Protein AF-A0A7V9SIH6-F1 (afdb_monomer)

Foldseek 3Di:
DDDDDDDDDDPDVLVVLLVQLVVLQVQLVVCVVVVNLQSSVVSLVRSLVSQQVPPCHQPNDPSSVVSNVVSVVVVVVSQVVCVVVVRHSDDDPPDDDPVVVVVVPDDQDFADPVLVVVVVVVLVVDDDPDDDDDDRVVSSVSCCCVPVVVVVVVVVVVVVD

Nearest PDB structures (foldseek):
  2w2u-assembly2_B  TM=6.400E-01  e=1.614E-02  Sulfolobus acidocaldarius
  2w2u-assembly1_A  TM=6.475E-01  e=5.924E-02  Sulfolobus acidocaldarius
  2v6y-assembly1_A  TM=6.632E-01  e=8.317E-02  Saccharolobus solfataricus
  5f0p-assembly1_A  TM=7.103E-01  e=8.934E-01  Homo sapiens

Secondary structure (DSSP, 8-state):
-------PPPP-HHHHHHHHHHHHHHHHHHHHHTT-HHHHHHHHHHHHHHHHSSTT-TTSSHHHHHHHHHHHHHHHHHHHHHHHTT--S-----PPPHHHHHHHH---PPPPHHHHHHHHHHHHHS--SS-----HHHHHHHHHHHTTTHHHHHHHHHHT-

pLDDT: mean 84.78, std 12.06, range [54.0, 98.25]

Structure (mmCIF, N/CA/C/O backbone):
data_AF-A0A7V9SIH6-F1
#
_entry.id   AF-A0A7V9SIH6-F1
#
loop_
_atom_site.group_PDB
_atom_site.id
_atom_site.type_symbol
_atom_site.label_atom_id
_atom_site.label_alt_id
_atom_site.label_comp_id
_atom_site.label_asym_id
_atom_site.label_entity_id
_atom_site.label_seq_id
_atom_site.pdbx_PDB_ins_code
_atom_site.Cartn_x
_atom_site.Cartn_y
_atom_site.Cartn_z
_atom_site.occupancy
_atom_site.B_iso_or_equiv
_atom_site.auth_seq_id
_atom_site.auth_comp_id
_atom_site.auth_asym_id
_atom_site.auth_atom_id
_atom_site.pdbx_PDB_model_num
ATOM 1 N N . MET A 1 1 ? 54.641 -3.095 -41.347 1.00 54.00 1 MET A N 1
ATOM 2 C CA . MET A 1 1 ? 53.241 -2.676 -41.112 1.00 54.00 1 MET A CA 1
ATOM 3 C C . MET A 1 1 ? 52.937 -2.908 -39.642 1.00 54.00 1 MET A C 1
ATOM 5 O O . MET A 1 1 ? 53.293 -3.985 -39.173 1.00 54.00 1 MET A O 1
ATOM 9 N N . PRO A 1 2 ? 52.377 -1.943 -38.894 1.00 54.06 2 PRO A N 1
ATOM 10 C CA . PRO A 1 2 ? 51.922 -2.226 -37.537 1.00 54.06 2 PRO A CA 1
ATOM 11 C C . PRO A 1 2 ? 50.707 -3.176 -37.598 1.00 54.06 2 PRO A C 1
ATOM 13 O O . PRO A 1 2 ? 49.938 -3.100 -38.562 1.00 54.06 2 PRO A O 1
ATOM 16 N N . PRO A 1 3 ? 50.541 -4.095 -36.632 1.00 60.53 3 PRO A N 1
ATOM 17 C CA . PRO A 1 3 ? 49.403 -5.006 -36.606 1.00 60.53 3 PRO A CA 1
ATOM 18 C C . PRO A 1 3 ? 48.107 -4.240 -36.314 1.00 60.53 3 PRO A C 1
ATOM 20 O O . PRO A 1 3 ? 48.049 -3.397 -35.419 1.00 60.53 3 PRO A O 1
ATOM 23 N N . ILE A 1 4 ? 47.064 -4.545 -37.084 1.00 61.38 4 ILE A N 1
ATOM 24 C CA . ILE A 1 4 ? 45.712 -4.022 -36.888 1.00 61.38 4 ILE A CA 1
ATOM 25 C C . ILE A 1 4 ? 45.142 -4.739 -35.661 1.00 61.38 4 ILE A C 1
ATOM 27 O O . ILE A 1 4 ? 44.938 -5.951 -35.695 1.00 61.38 4 ILE A O 1
ATOM 31 N N . GLN A 1 5 ? 44.945 -4.019 -34.558 1.00 57.22 5 GLN A N 1
ATOM 32 C CA . GLN A 1 5 ? 44.285 -4.585 -33.383 1.00 57.22 5 GLN A CA 1
ATOM 33 C C . GLN A 1 5 ? 42.795 -4.788 -33.704 1.00 57.22 5 GLN A C 1
ATOM 35 O O . GLN A 1 5 ? 42.174 -3.865 -34.240 1.00 57.22 5 GLN A O 1
ATOM 40 N N . PRO A 1 6 ? 42.201 -5.959 -33.412 1.00 61.66 6 PRO A N 1
ATOM 41 C CA . PRO A 1 6 ? 40.769 -6.149 -33.576 1.00 61.66 6 PRO A CA 1
ATOM 42 C C . PRO A 1 6 ? 40.037 -5.254 -32.571 1.00 61.66 6 PRO A C 1
ATOM 44 O O . PRO A 1 6 ? 40.192 -5.401 -31.361 1.00 61.66 6 PRO A O 1
ATOM 47 N N . VAL A 1 7 ? 39.253 -4.301 -33.074 1.00 58.28 7 VAL A N 1
ATOM 48 C CA . VAL A 1 7 ? 38.334 -3.514 -32.250 1.00 58.28 7 VAL A CA 1
ATOM 49 C C . VAL A 1 7 ? 37.191 -4.425 -31.807 1.00 58.28 7 VAL A C 1
ATOM 51 O O . VAL A 1 7 ? 36.350 -4.822 -32.610 1.00 58.28 7 VAL A O 1
ATOM 54 N N . THR A 1 8 ? 37.175 -4.810 -30.534 1.00 62.31 8 THR A N 1
ATOM 55 C CA . THR A 1 8 ? 36.024 -5.496 -29.938 1.00 62.31 8 THR A CA 1
ATOM 56 C C . THR A 1 8 ? 34.814 -4.555 -30.019 1.00 62.31 8 THR A C 1
ATOM 58 O O . THR A 1 8 ? 34.925 -3.421 -29.545 1.00 62.31 8 THR A O 1
ATOM 61 N N . PRO A 1 9 ? 33.676 -4.957 -30.617 1.00 63.09 9 PRO A N 1
ATOM 62 C CA . PRO A 1 9 ? 32.489 -4.109 -30.668 1.00 63.09 9 PRO A CA 1
ATOM 63 C C . PRO A 1 9 ? 32.035 -3.750 -29.251 1.00 63.09 9 PRO A C 1
ATOM 65 O O . PRO A 1 9 ? 31.963 -4.622 -28.383 1.00 63.09 9 PRO A O 1
ATOM 68 N N . LEU A 1 10 ? 31.735 -2.471 -29.016 1.00 64.69 10 LEU A N 1
ATOM 69 C CA . LEU A 1 10 ? 31.152 -2.023 -27.753 1.00 64.69 10 LEU A CA 1
ATOM 70 C C . LEU A 1 10 ? 29.805 -2.751 -27.540 1.00 64.69 10 LEU A C 1
ATOM 72 O O . LEU A 1 10 ? 29.044 -2.865 -28.505 1.00 64.69 10 LEU A O 1
ATOM 76 N N . PRO A 1 11 ? 29.492 -3.248 -26.327 1.00 69.88 11 PRO A N 1
ATOM 77 C CA . PRO A 1 11 ? 28.210 -3.894 -26.055 1.00 69.88 11 PRO A CA 1
ATOM 78 C C . PRO A 1 11 ? 27.042 -2.966 -26.399 1.00 69.88 11 PRO A C 1
ATOM 80 O O . PRO A 1 11 ? 27.089 -1.777 -26.087 1.00 69.88 11 PRO A O 1
ATOM 83 N N . ASP A 1 12 ? 25.995 -3.509 -27.023 1.00 84.75 12 ASP A N 1
ATOM 84 C CA . ASP A 1 12 ? 24.801 -2.739 -27.373 1.00 84.75 12 ASP A CA 1
ATOM 85 C C . ASP A 1 12 ? 24.104 -2.236 -26.088 1.00 84.75 12 ASP A C 1
ATOM 87 O O . ASP A 1 12 ? 23.619 -3.056 -25.295 1.00 84.75 12 ASP A O 1
ATOM 91 N N . PRO A 1 13 ? 24.031 -0.910 -25.860 1.00 84.44 13 PRO A N 1
ATOM 92 C CA . PRO A 1 13 ? 23.451 -0.351 -24.642 1.00 84.44 13 PRO A CA 1
ATOM 93 C C . PRO A 1 13 ? 21.966 -0.699 -24.483 1.00 84.44 13 PRO A C 1
ATOM 95 O O . PRO A 1 13 ? 21.493 -0.831 -23.356 1.00 84.44 13 PRO A O 1
ATOM 98 N N . VAL A 1 14 ? 21.234 -0.911 -25.582 1.00 87.38 14 VAL A N 1
ATOM 99 C CA . VAL A 1 14 ? 19.821 -1.319 -25.549 1.00 87.38 14 VAL A CA 1
ATOM 100 C C . VAL A 1 14 ? 19.682 -2.744 -25.020 1.00 87.38 14 VAL A C 1
ATOM 102 O O . VAL A 1 14 ? 18.791 -3.029 -24.223 1.00 87.38 14 VAL A O 1
ATOM 105 N N . VAL A 1 15 ? 20.589 -3.644 -25.409 1.00 89.31 15 VAL A N 1
ATOM 106 C CA . VAL A 1 15 ? 20.587 -5.031 -24.919 1.00 89.31 15 VAL A CA 1
ATOM 107 C C . VAL A 1 15 ? 20.882 -5.072 -23.422 1.00 89.31 15 VAL A C 1
ATOM 109 O O . VAL A 1 15 ? 20.202 -5.788 -22.688 1.00 89.31 15 VAL A O 1
ATOM 112 N N . ALA A 1 16 ? 21.849 -4.276 -22.958 1.00 89.56 16 ALA A N 1
ATOM 113 C CA . ALA A 1 16 ? 22.163 -4.165 -21.535 1.00 89.56 16 ALA A CA 1
ATOM 114 C C . ALA A 1 16 ? 20.976 -3.615 -20.724 1.00 89.56 16 ALA A C 1
ATOM 116 O O . ALA A 1 16 ? 20.665 -4.136 -19.654 1.00 89.56 16 ALA A O 1
ATOM 117 N N . LEU A 1 17 ? 20.275 -2.614 -21.263 1.00 90.44 17 LEU A N 1
ATOM 118 C CA . LEU A 1 17 ? 19.095 -2.021 -20.639 1.00 90.44 17 LEU A CA 1
ATOM 119 C C . LEU A 1 17 ? 17.942 -3.025 -20.503 1.00 90.44 17 LEU A C 1
ATOM 121 O O . LEU A 1 17 ? 17.371 -3.186 -19.425 1.00 90.44 17 LEU A O 1
ATOM 125 N N . ILE A 1 18 ? 17.634 -3.743 -21.588 1.00 92.44 18 ILE A N 1
ATOM 126 C CA . ILE A 1 18 ? 16.604 -4.789 -21.597 1.00 92.44 18 ILE A CA 1
ATOM 127 C C . ILE A 1 18 ? 16.965 -5.900 -20.606 1.00 92.44 18 ILE A C 1
ATOM 129 O O . ILE A 1 18 ? 16.093 -6.387 -19.890 1.00 92.44 18 ILE A O 1
ATOM 133 N N . ALA A 1 19 ? 18.239 -6.293 -20.527 1.00 94.25 19 ALA A N 1
ATOM 134 C CA . ALA A 1 19 ? 18.691 -7.302 -19.574 1.00 94.25 19 ALA A CA 1
ATOM 135 C C . ALA A 1 19 ? 18.516 -6.850 -18.113 1.00 94.25 19 ALA A C 1
ATOM 137 O O . ALA A 1 19 ? 18.047 -7.633 -17.289 1.00 94.25 19 ALA A O 1
ATOM 138 N N . ALA A 1 20 ? 18.836 -5.592 -17.796 1.00 94.38 20 ALA A N 1
ATOM 139 C CA . ALA A 1 20 ? 18.645 -5.036 -16.458 1.00 94.38 20 ALA A CA 1
ATOM 140 C C . ALA A 1 20 ? 17.159 -4.983 -16.062 1.00 94.38 20 ALA A C 1
ATOM 142 O O . ALA A 1 20 ? 16.792 -5.458 -14.989 1.00 94.38 20 ALA A O 1
ATOM 143 N N . SER A 1 21 ? 16.296 -4.498 -16.960 1.00 96.00 21 SER A N 1
ATOM 144 C CA . SER A 1 21 ? 14.841 -4.496 -16.759 1.00 96.00 21 SER A CA 1
ATOM 145 C C . SER A 1 21 ? 14.285 -5.910 -16.541 1.00 96.00 21 SER A C 1
ATOM 147 O O . SER A 1 21 ? 13.526 -6.143 -15.602 1.00 96.00 21 SER A O 1
ATOM 149 N N . ARG A 1 22 ? 14.709 -6.892 -17.354 1.00 97.25 22 ARG A N 1
ATOM 150 C CA . ARG A 1 22 ? 14.295 -8.299 -17.196 1.00 97.25 22 ARG A CA 1
ATOM 151 C C . ARG A 1 22 ? 14.681 -8.875 -15.845 1.00 97.25 22 ARG A C 1
ATOM 153 O O . ARG A 1 22 ? 13.870 -9.570 -15.249 1.00 97.25 22 ARG A O 1
ATOM 160 N N . LYS A 1 23 ? 15.885 -8.570 -15.364 1.00 98.12 23 LYS A N 1
ATOM 161 C CA . LYS A 1 23 ? 16.354 -9.049 -14.065 1.00 98.12 23 LYS A CA 1
ATOM 162 C C . LYS A 1 23 ? 15.446 -8.570 -12.929 1.00 98.12 23 LYS A C 1
ATOM 164 O O . LYS A 1 23 ? 15.006 -9.390 -12.135 1.00 98.12 23 LYS A O 1
ATOM 169 N N . HIS A 1 24 ? 15.129 -7.275 -12.889 1.00 98.25 24 HIS A N 1
ATOM 170 C CA . HIS A 1 24 ? 14.201 -6.726 -11.895 1.00 98.25 24 HIS A CA 1
ATOM 171 C C . HIS A 1 24 ? 12.821 -7.378 -11.988 1.00 98.25 24 HIS A C 1
ATOM 173 O O . HIS A 1 24 ? 12.251 -7.793 -10.987 1.00 98.25 24 HIS A O 1
ATOM 179 N N . PHE A 1 25 ? 12.318 -7.580 -13.204 1.00 98.12 25 PHE A N 1
ATOM 180 C CA . PHE A 1 25 ? 11.041 -8.252 -13.392 1.00 98.12 25 PHE A CA 1
ATOM 181 C C . PHE A 1 25 ? 11.056 -9.716 -12.896 1.00 98.12 25 PHE A C 1
ATOM 183 O O . PHE A 1 25 ? 10.116 -10.154 -12.237 1.00 98.12 25 PHE A O 1
ATOM 190 N N . GLU A 1 26 ? 12.119 -10.478 -13.168 1.00 98.12 26 GLU A N 1
ATOM 191 C CA . GLU A 1 26 ? 12.291 -11.853 -12.667 1.00 98.12 26 GLU A CA 1
ATOM 192 C C . GLU A 1 26 ? 12.419 -11.906 -11.136 1.00 98.12 26 GLU A C 1
ATOM 194 O O . GLU A 1 26 ? 11.899 -12.824 -10.495 1.00 98.12 26 GLU A O 1
ATOM 199 N N . ASP A 1 27 ? 13.088 -10.915 -10.544 1.00 98.12 27 ASP A N 1
ATOM 200 C CA . ASP A 1 27 ? 13.173 -10.756 -9.096 1.00 98.12 27 ASP A CA 1
ATOM 201 C C . ASP A 1 27 ? 11.780 -10.465 -8.504 1.00 98.12 27 ASP A C 1
ATOM 203 O O . ASP A 1 27 ? 11.386 -11.128 -7.543 1.00 98.12 27 ASP A O 1
ATOM 207 N N . GLY A 1 28 ? 10.983 -9.600 -9.139 1.00 96.06 28 GLY A N 1
ATOM 208 C CA . GLY A 1 28 ? 9.587 -9.348 -8.772 1.00 96.06 28 GLY A CA 1
ATOM 209 C C . GLY A 1 28 ? 8.697 -10.592 -8.874 1.00 96.06 28 GLY A C 1
ATOM 210 O O . GLY A 1 28 ? 7.956 -10.898 -7.942 1.00 96.06 28 GLY A O 1
ATOM 211 N N . GLU A 1 29 ? 8.829 -11.393 -9.940 1.00 96.31 29 GLU A N 1
ATOM 212 C CA . GLU A 1 29 ? 8.115 -12.675 -10.063 1.00 96.31 29 GLU A CA 1
ATOM 213 C C . GLU A 1 29 ? 8.497 -13.664 -8.952 1.00 96.31 29 GLU A C 1
ATOM 215 O O . GLU A 1 29 ? 7.668 -14.475 -8.530 1.00 96.31 29 GLU A O 1
ATOM 220 N N . ARG A 1 30 ? 9.748 -13.634 -8.479 1.00 97.31 30 ARG A N 1
ATOM 221 C CA . ARG A 1 30 ? 10.200 -14.476 -7.366 1.00 97.31 30 ARG A CA 1
ATOM 222 C C . ARG A 1 30 ? 9.598 -14.020 -6.040 1.00 97.31 30 ARG A C 1
ATOM 224 O O . ARG A 1 30 ? 9.119 -14.871 -5.297 1.00 97.31 30 ARG A O 1
ATOM 231 N N . GLU A 1 31 ? 9.599 -12.719 -5.761 1.00 94.31 31 GLU A N 1
ATOM 232 C CA . GLU A 1 31 ? 8.970 -12.157 -4.558 1.00 94.31 31 GLU A CA 1
ATOM 233 C C . GLU A 1 31 ? 7.458 -12.420 -4.541 1.00 94.31 31 GLU A C 1
ATOM 235 O O . GLU A 1 31 ? 6.920 -12.853 -3.522 1.00 94.31 31 GLU A O 1
ATOM 240 N N . LEU A 1 32 ? 6.789 -12.277 -5.690 1.00 90.62 32 LEU A N 1
ATOM 241 C CA . LEU A 1 32 ? 5.361 -12.561 -5.838 1.00 90.62 32 LEU A CA 1
ATOM 242 C C . LEU A 1 32 ? 5.039 -14.029 -5.534 1.00 90.62 32 LEU A C 1
ATOM 244 O O . LEU A 1 32 ? 4.112 -14.319 -4.785 1.00 90.62 32 LEU A O 1
ATOM 248 N N . LYS A 1 33 ? 5.841 -14.971 -6.046 1.00 90.38 33 LYS A N 1
ATOM 249 C CA . LYS A 1 33 ? 5.686 -16.410 -5.751 1.00 90.38 33 LYS A CA 1
ATOM 250 C C . LYS A 1 33 ? 5.881 -16.750 -4.272 1.00 90.38 33 LYS A C 1
ATOM 252 O O . LYS A 1 33 ? 5.392 -17.783 -3.827 1.00 90.38 33 LYS A O 1
ATOM 257 N N . MET A 1 34 ? 6.613 -15.918 -3.532 1.00 90.50 34 MET A N 1
ATOM 258 C CA . MET A 1 34 ? 6.795 -16.047 -2.083 1.00 90.50 34 MET A CA 1
ATOM 259 C C . MET A 1 34 ? 5.696 -15.331 -1.280 1.00 90.50 34 MET A C 1
ATOM 261 O O . MET A 1 34 ? 5.706 -15.415 -0.056 1.00 90.50 34 MET A O 1
ATOM 265 N N . GLY A 1 35 ? 4.760 -14.638 -1.940 1.00 87.19 35 GLY A N 1
ATOM 266 C CA . GLY A 1 35 ? 3.712 -13.839 -1.298 1.00 87.19 35 GLY A CA 1
ATOM 267 C C . GLY A 1 35 ? 4.187 -12.471 -0.799 1.00 87.19 35 GLY A C 1
ATOM 268 O O . GLY A 1 35 ? 3.460 -11.785 -0.089 1.00 87.19 35 GLY A O 1
ATOM 269 N N . HIS A 1 36 ? 5.403 -12.038 -1.144 1.00 88.56 36 HIS A N 1
ATOM 270 C CA . HIS A 1 36 ? 5.931 -10.742 -0.723 1.00 88.56 36 HIS A CA 1
ATOM 271 C C . HIS A 1 36 ? 5.469 -9.622 -1.672 1.00 88.56 36 HIS A C 1
ATOM 273 O O . HIS A 1 36 ? 6.264 -9.092 -2.450 1.00 88.56 36 HIS A O 1
ATOM 279 N N . LEU A 1 37 ? 4.187 -9.258 -1.614 1.00 86.50 37 LEU A N 1
ATOM 280 C CA . LEU A 1 37 ? 3.541 -8.343 -2.569 1.00 86.50 37 LEU A CA 1
ATOM 281 C C . LEU A 1 37 ? 4.237 -6.981 -2.679 1.00 86.50 37 LEU A C 1
ATOM 283 O O . LEU A 1 37 ? 4.542 -6.540 -3.783 1.00 86.50 37 LEU A O 1
ATOM 287 N N . GLU A 1 38 ? 4.574 -6.357 -1.549 1.00 86.44 38 GLU A N 1
ATOM 288 C CA . GLU A 1 38 ? 5.267 -5.061 -1.539 1.00 86.44 38 GLU A CA 1
ATOM 289 C C . GLU A 1 38 ? 6.661 -5.152 -2.182 1.00 86.44 38 GLU A C 1
ATOM 291 O O . GLU A 1 38 ? 7.062 -4.298 -2.968 1.00 86.44 38 GLU A O 1
ATOM 296 N N . ARG A 1 39 ? 7.406 -6.232 -1.909 1.00 90.75 39 ARG A N 1
ATOM 297 C CA . ARG A 1 39 ? 8.732 -6.445 -2.514 1.00 90.75 39 ARG A CA 1
ATOM 298 C C . ARG A 1 39 ? 8.624 -6.727 -4.010 1.00 90.75 39 ARG A C 1
ATOM 300 O O . ARG A 1 39 ? 9.456 -6.245 -4.773 1.00 90.75 39 ARG A O 1
ATOM 307 N N . ALA A 1 40 ? 7.601 -7.475 -4.422 1.00 92.81 40 ALA A N 1
ATOM 308 C CA . ALA A 1 40 ? 7.310 -7.723 -5.827 1.00 92.81 40 ALA A CA 1
ATOM 309 C C . ALA A 1 40 ? 6.992 -6.418 -6.565 1.00 92.81 40 ALA A C 1
ATOM 311 O O . ALA A 1 40 ? 7.574 -6.166 -7.618 1.00 92.81 40 ALA A O 1
ATOM 312 N N . ARG A 1 41 ? 6.147 -5.563 -5.973 1.00 91.94 41 ARG A N 1
ATOM 313 C CA . ARG A 1 41 ? 5.813 -4.235 -6.499 1.00 91.94 41 ARG A CA 1
ATOM 314 C C . ARG A 1 41 ? 7.060 -3.379 -6.704 1.00 91.94 41 ARG A C 1
ATOM 316 O O . ARG A 1 41 ? 7.277 -2.895 -7.808 1.00 91.94 41 ARG A O 1
ATOM 323 N N . VAL A 1 42 ? 7.917 -3.268 -5.688 1.00 95.31 42 VAL A N 1
ATOM 324 C CA . VAL A 1 42 ? 9.168 -2.493 -5.777 1.00 95.31 42 VAL A CA 1
ATOM 325 C C . VAL A 1 42 ? 10.069 -2.980 -6.917 1.00 95.31 42 VAL A C 1
ATOM 327 O O . VAL A 1 42 ? 10.675 -2.169 -7.617 1.00 95.31 42 VAL A O 1
ATOM 330 N N . GLU A 1 43 ? 10.186 -4.292 -7.124 1.00 97.56 43 GLU A N 1
ATOM 331 C CA . GLU A 1 43 ? 10.998 -4.833 -8.219 1.00 97.56 43 GLU A CA 1
ATOM 332 C C . GLU A 1 43 ? 10.330 -4.662 -9.596 1.00 97.56 43 GLU A C 1
ATOM 334 O O . GLU A 1 43 ? 11.021 -4.397 -10.581 1.00 97.56 43 GLU A O 1
ATOM 339 N N . PHE A 1 44 ? 8.998 -4.725 -9.689 1.00 96.50 44 PHE A N 1
ATOM 340 C CA . PHE A 1 44 ? 8.278 -4.389 -10.921 1.00 96.50 44 PHE A CA 1
ATOM 341 C C . PHE A 1 44 ? 8.417 -2.909 -11.294 1.00 96.50 44 PHE A C 1
ATOM 343 O O . PHE A 1 44 ? 8.706 -2.620 -12.456 1.00 96.50 44 PHE A O 1
ATOM 350 N N . ASP A 1 45 ? 8.315 -1.996 -10.326 1.00 95.56 45 ASP A N 1
ATOM 351 C CA . ASP A 1 45 ? 8.543 -0.562 -10.535 1.00 95.56 45 ASP A CA 1
ATOM 352 C C . ASP A 1 45 ? 9.965 -0.325 -11.073 1.00 95.56 45 ASP A C 1
ATOM 354 O O . ASP A 1 45 ? 10.143 0.258 -12.143 1.00 95.56 45 ASP A O 1
ATOM 358 N N . ARG A 1 46 ? 10.985 -0.930 -10.446 1.00 96.62 46 ARG A N 1
ATOM 359 C CA . ARG A 1 46 ? 12.380 -0.866 -10.926 1.00 96.62 46 ARG A CA 1
ATOM 360 C C . ARG A 1 46 ? 12.564 -1.407 -12.341 1.00 96.62 46 ARG A C 1
ATOM 362 O O . ARG A 1 46 ? 13.360 -0.864 -13.111 1.00 96.62 46 ARG A O 1
ATOM 369 N N . ALA A 1 47 ? 11.858 -2.479 -12.701 1.00 96.69 47 ALA A N 1
ATOM 370 C CA . ALA A 1 47 ? 11.928 -3.048 -14.044 1.00 96.69 47 ALA A CA 1
ATOM 371 C C . ALA A 1 47 ? 11.457 -2.053 -15.115 1.00 96.69 47 ALA A C 1
ATOM 373 O O . ALA A 1 47 ? 11.991 -2.061 -16.231 1.00 96.69 47 ALA A O 1
ATOM 374 N N . VAL A 1 48 ? 10.476 -1.214 -14.776 1.00 95.06 48 VAL A N 1
ATOM 375 C CA . VAL A 1 48 ? 9.927 -0.156 -15.629 1.00 95.06 48 VAL A CA 1
ATOM 376 C C . VAL A 1 48 ? 10.833 1.078 -15.604 1.00 95.06 48 VAL A C 1
ATOM 378 O O . VAL A 1 48 ? 11.213 1.572 -16.669 1.00 95.06 48 VAL A O 1
ATOM 381 N N . ASP A 1 49 ? 11.245 1.526 -14.418 1.00 93.88 49 ASP A N 1
ATOM 382 C CA . ASP A 1 49 ? 12.053 2.733 -14.212 1.00 93.88 49 ASP A CA 1
ATOM 383 C C . ASP A 1 49 ? 13.377 2.674 -14.967 1.00 93.88 49 ASP A C 1
ATOM 385 O O . ASP A 1 49 ? 13.722 3.616 -15.677 1.00 93.88 49 ASP A O 1
ATOM 389 N N . VAL A 1 50 ? 14.070 1.530 -14.946 1.00 92.56 50 VAL A N 1
ATOM 390 C CA . VAL A 1 50 ? 15.322 1.347 -15.699 1.00 92.56 50 VAL A CA 1
ATOM 391 C C . VAL A 1 50 ? 15.138 1.648 -17.192 1.00 92.56 50 VAL A C 1
ATOM 393 O O . VAL A 1 50 ? 16.032 2.209 -17.823 1.00 92.56 50 VAL A O 1
ATOM 396 N N . LEU A 1 51 ? 13.984 1.316 -17.781 1.00 90.44 51 LEU A N 1
ATOM 397 C CA . LEU A 1 51 ? 13.696 1.629 -19.185 1.00 90.44 51 LEU A CA 1
ATOM 398 C C . LEU A 1 51 ? 13.374 3.116 -19.385 1.00 90.44 51 LEU A C 1
ATOM 400 O O . LEU A 1 51 ? 13.750 3.688 -20.411 1.00 90.44 51 LEU A O 1
ATOM 404 N N . LEU A 1 52 ? 12.666 3.734 -18.436 1.00 89.25 52 LEU A N 1
ATOM 405 C CA . LEU A 1 52 ? 12.228 5.130 -18.498 1.00 89.25 52 LEU A CA 1
ATOM 406 C C . LEU A 1 52 ? 13.372 6.123 -18.263 1.00 89.25 52 LEU A C 1
ATOM 408 O O . LEU A 1 52 ? 13.460 7.116 -18.982 1.00 89.25 52 LEU A O 1
ATOM 412 N N . GLU A 1 53 ? 14.254 5.834 -17.310 1.00 85.75 53 GLU A N 1
ATOM 413 C CA . GLU A 1 53 ? 15.381 6.680 -16.896 1.00 85.75 53 GLU A CA 1
ATOM 414 C C . GLU A 1 53 ? 16.588 6.598 -17.840 1.00 85.75 53 GLU A C 1
ATOM 416 O O . GLU A 1 53 ? 17.538 7.376 -17.726 1.00 85.75 53 GLU A O 1
ATOM 421 N N . SER A 1 54 ? 16.570 5.664 -18.795 1.00 81.38 54 SER A N 1
ATOM 422 C CA . SER A 1 54 ? 17.612 5.564 -19.813 1.00 81.38 54 SER A CA 1
ATOM 423 C C . SER A 1 54 ? 17.781 6.899 -20.560 1.00 81.38 54 SER A C 1
ATOM 425 O O . SER A 1 54 ? 16.777 7.531 -20.884 1.00 81.38 54 SER A O 1
ATOM 427 N N . PRO A 1 55 ? 19.005 7.314 -20.948 1.00 73.06 55 PRO A N 1
ATOM 428 C CA . PRO A 1 55 ? 19.243 8.566 -21.684 1.00 73.06 55 PRO A CA 1
ATOM 429 C C . PRO A 1 55 ? 18.453 8.701 -22.993 1.00 73.06 55 PRO A C 1
ATOM 431 O O . PRO A 1 55 ? 18.260 9.802 -23.501 1.00 73.06 55 PRO A O 1
ATOM 434 N N . TYR A 1 56 ? 18.012 7.573 -23.547 1.00 64.44 56 TYR A N 1
ATOM 435 C CA . TYR A 1 56 ? 17.194 7.505 -24.752 1.00 64.44 56 TYR A CA 1
ATOM 436 C C . TYR A 1 56 ? 15.691 7.345 -24.419 1.00 64.44 56 TYR A C 1
ATOM 438 O O . TYR A 1 56 ? 14.833 7.587 -25.262 1.00 64.44 56 TYR A O 1
ATOM 446 N N . GLY A 1 57 ? 15.343 7.002 -23.177 1.00 63.44 57 GLY A N 1
ATOM 447 C CA . GLY A 1 57 ? 13.990 6.709 -22.709 1.00 63.44 57 GLY A CA 1
ATOM 448 C C . GLY A 1 57 ? 13.400 5.432 -23.320 1.00 63.44 57 GLY A C 1
ATOM 449 O O . GLY A 1 57 ? 13.848 4.936 -24.358 1.00 63.44 57 GLY A O 1
ATOM 450 N N . ALA A 1 58 ? 12.326 4.912 -22.718 1.00 65.31 58 ALA A N 1
ATOM 451 C CA . ALA A 1 58 ? 11.723 3.637 -23.128 1.00 65.31 58 ALA A CA 1
ATOM 452 C C . ALA A 1 58 ? 11.216 3.612 -24.588 1.00 65.31 58 ALA A C 1
ATOM 454 O O . ALA A 1 58 ? 10.989 2.545 -25.156 1.00 65.31 58 ALA A O 1
ATOM 455 N N . ARG A 1 59 ? 11.033 4.783 -25.219 1.00 70.50 59 ARG A N 1
ATOM 456 C CA . ARG A 1 59 ? 10.445 4.922 -26.562 1.00 70.50 59 ARG A CA 1
ATOM 457 C C . ARG A 1 59 ? 11.445 5.172 -27.692 1.00 70.50 59 ARG A C 1
ATOM 459 O O . ARG A 1 59 ? 10.997 5.197 -28.841 1.00 70.50 59 ARG A O 1
ATOM 466 N N . ALA A 1 60 ? 12.736 5.353 -27.417 1.00 75.19 60 ALA A N 1
ATOM 467 C CA . ALA A 1 60 ? 13.700 5.714 -28.462 1.00 75.19 60 ALA A CA 1
ATOM 468 C C . ALA A 1 60 ? 14.077 4.580 -29.418 1.00 75.19 60 ALA A C 1
ATOM 470 O O . ALA A 1 60 ? 14.335 4.850 -30.587 1.00 75.19 60 ALA A O 1
ATOM 471 N N . ASP A 1 61 ? 14.099 3.331 -28.952 1.00 85.31 61 ASP A N 1
ATOM 472 C CA . ASP A 1 61 ? 14.431 2.158 -29.768 1.00 85.31 61 ASP A CA 1
ATOM 473 C C . ASP A 1 61 ? 13.211 1.231 -29.857 1.00 85.31 61 ASP A C 1
ATOM 475 O O . ASP A 1 61 ? 12.472 1.055 -28.883 1.00 85.31 61 ASP A O 1
ATOM 479 N N . ALA A 1 62 ? 12.980 0.644 -31.035 1.00 89.00 62 ALA A N 1
ATOM 480 C CA . ALA A 1 62 ? 11.850 -0.254 -31.270 1.00 89.00 62 ALA A CA 1
ATOM 481 C C . ALA A 1 62 ? 11.875 -1.474 -30.334 1.00 89.00 62 ALA A C 1
ATOM 483 O O . ALA A 1 62 ? 10.826 -1.888 -29.850 1.00 89.00 62 ALA A O 1
ATOM 484 N N . ARG A 1 63 ? 13.065 -2.001 -30.022 1.00 90.19 63 ARG A N 1
ATOM 485 C CA . ARG A 1 63 ? 13.254 -3.149 -29.125 1.00 90.19 63 ARG A CA 1
ATOM 486 C C . ARG A 1 63 ? 12.937 -2.783 -27.682 1.00 90.19 63 ARG A C 1
ATOM 488 O O . ARG A 1 63 ? 12.316 -3.573 -26.977 1.00 90.19 63 ARG A O 1
ATOM 495 N N . THR A 1 64 ? 13.338 -1.587 -27.246 1.00 89.56 64 TH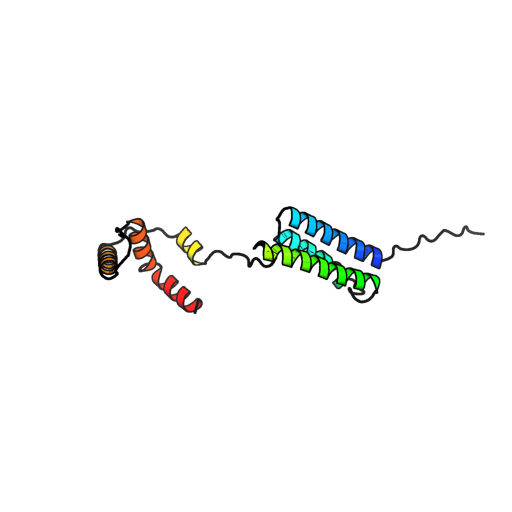R A N 1
ATOM 496 C CA . THR A 1 64 ? 13.014 -1.083 -25.904 1.00 89.56 64 THR A CA 1
ATOM 497 C C . THR A 1 64 ? 11.514 -0.878 -25.756 1.00 89.56 64 THR A C 1
ATOM 499 O O . THR A 1 64 ? 10.951 -1.294 -24.750 1.00 89.56 64 THR A 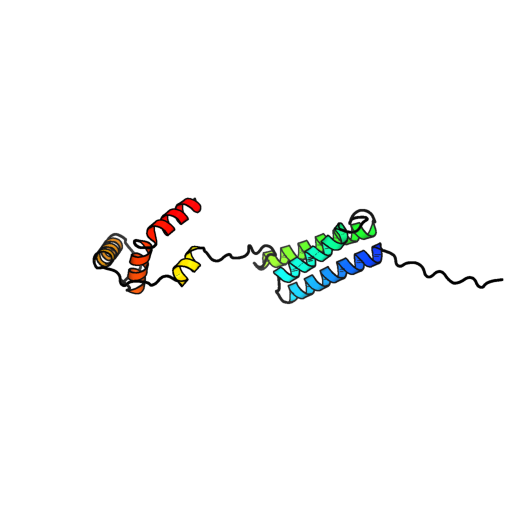O 1
ATOM 502 N N . ARG A 1 65 ? 10.855 -0.321 -26.780 1.00 90.31 65 ARG A N 1
ATOM 503 C CA . ARG A 1 65 ? 9.401 -0.120 -26.786 1.00 90.31 65 ARG A CA 1
ATOM 504 C C . ARG A 1 65 ? 8.646 -1.446 -26.724 1.00 90.31 65 ARG A C 1
ATOM 506 O O . ARG A 1 65 ? 7.803 -1.627 -25.861 1.00 90.31 65 ARG A O 1
ATOM 513 N N . GLU A 1 66 ? 9.015 -2.396 -27.577 1.00 93.25 66 GLU A N 1
ATOM 514 C CA . GLU A 1 66 ? 8.417 -3.734 -27.598 1.00 93.25 66 GLU A CA 1
ATOM 515 C C . GLU A 1 66 ? 8.634 -4.486 -26.272 1.00 93.25 66 GLU A C 1
ATOM 517 O O . GLU A 1 66 ? 7.777 -5.241 -25.815 1.00 93.25 66 GLU A O 1
ATOM 522 N N . HIS A 1 67 ? 9.798 -4.311 -25.638 1.00 93.94 67 HIS A N 1
ATOM 523 C CA . HIS A 1 67 ? 10.065 -4.862 -24.309 1.00 93.94 67 HIS A CA 1
ATOM 524 C C . HIS A 1 67 ? 9.233 -4.174 -23.222 1.00 93.94 67 HIS A C 1
ATOM 526 O O . HIS A 1 67 ? 8.655 -4.875 -22.399 1.00 93.94 67 HIS A O 1
ATOM 532 N N . PHE A 1 68 ? 9.126 -2.845 -23.250 1.00 93.62 68 PHE A N 1
ATOM 533 C CA . PHE A 1 68 ? 8.305 -2.065 -22.325 1.00 93.62 68 PHE A CA 1
ATOM 534 C C . PHE A 1 68 ? 6.829 -2.468 -22.402 1.00 93.62 68 PHE A C 1
ATOM 536 O O . PHE A 1 68 ? 6.243 -2.792 -21.376 1.00 93.62 68 PHE A O 1
ATOM 543 N N . ASP A 1 69 ? 6.247 -2.529 -23.602 1.00 94.12 69 ASP A N 1
ATOM 544 C CA . ASP A 1 69 ? 4.831 -2.875 -23.778 1.00 94.12 69 ASP A CA 1
ATOM 545 C C . ASP A 1 69 ? 4.535 -4.272 -23.200 1.00 94.12 69 ASP A C 1
ATOM 547 O O . ASP A 1 69 ? 3.647 -4.437 -22.365 1.00 94.12 69 ASP A O 1
ATOM 551 N N . ARG A 1 70 ? 5.378 -5.267 -23.520 1.00 95.81 70 ARG A N 1
ATOM 552 C CA . ARG A 1 70 ? 5.269 -6.616 -22.935 1.00 95.81 70 ARG A CA 1
ATOM 553 C C . ARG A 1 70 ? 5.453 -6.646 -21.423 1.00 95.81 70 ARG A C 1
ATOM 555 O O . ARG A 1 70 ? 4.872 -7.502 -20.760 1.00 95.81 70 ARG A O 1
ATOM 562 N N . LEU A 1 71 ? 6.330 -5.802 -20.889 1.00 96.12 71 LEU A N 1
ATOM 563 C CA . LEU A 1 71 ? 6.589 -5.730 -19.457 1.00 96.12 71 LEU A CA 1
ATOM 564 C C . LEU A 1 71 ? 5.332 -5.258 -18.722 1.00 96.12 71 LEU A C 1
ATOM 566 O O . LEU A 1 71 ? 4.900 -5.924 -17.784 1.00 96.12 71 LEU A O 1
ATOM 570 N N . ILE A 1 72 ? 4.719 -4.173 -19.198 1.00 95.56 72 ILE A N 1
ATOM 571 C CA . ILE A 1 72 ? 3.483 -3.623 -18.633 1.00 95.56 72 ILE A CA 1
ATOM 572 C C . ILE A 1 72 ? 2.343 -4.641 -18.718 1.00 95.56 72 ILE A C 1
ATOM 574 O O . ILE A 1 72 ? 1.677 -4.888 -17.715 1.00 95.56 72 ILE A O 1
ATOM 578 N N . ASP A 1 73 ? 2.166 -5.304 -19.864 1.00 96.56 73 ASP A N 1
ATOM 579 C CA . ASP A 1 73 ? 1.132 -6.334 -20.026 1.00 96.56 73 ASP A CA 1
ATOM 580 C C . ASP A 1 73 ? 1.283 -7.476 -19.007 1.00 96.56 73 ASP A C 1
ATOM 582 O O . ASP A 1 73 ? 0.299 -7.950 -18.434 1.00 96.56 73 ASP A O 1
ATOM 586 N N . ARG A 1 74 ? 2.520 -7.913 -18.741 1.00 96.56 74 ARG A N 1
ATOM 587 C CA . ARG A 1 74 ? 2.800 -8.983 -17.771 1.00 96.56 74 ARG A CA 1
ATOM 588 C C . ARG A 1 74 ? 2.587 -8.542 -16.327 1.00 96.56 74 ARG A C 1
ATOM 590 O O . ARG A 1 74 ? 2.045 -9.324 -15.551 1.00 96.56 74 ARG A O 1
ATOM 597 N N . ILE A 1 75 ? 3.000 -7.326 -15.967 1.00 94.44 75 ILE A N 1
ATOM 598 C CA . ILE A 1 75 ? 2.768 -6.774 -14.623 1.00 94.44 75 ILE A CA 1
ATOM 599 C C . ILE A 1 75 ? 1.259 -6.660 -14.369 1.00 94.44 75 ILE A C 1
ATOM 601 O O . ILE A 1 75 ? 0.776 -7.157 -13.354 1.00 94.44 75 ILE A O 1
ATOM 605 N N . ASN A 1 76 ? 0.500 -6.133 -15.336 1.00 92.12 76 ASN A N 1
ATOM 606 C CA . ASN A 1 76 ? -0.960 -6.040 -15.249 1.00 92.12 76 ASN A CA 1
ATOM 607 C C . ASN A 1 76 ? -1.622 -7.416 -15.074 1.00 92.12 76 ASN A C 1
ATOM 609 O O . ASN A 1 76 ? -2.548 -7.565 -14.280 1.00 92.12 76 ASN A O 1
ATOM 613 N N . ALA A 1 77 ? -1.152 -8.446 -15.786 1.00 92.88 77 ALA A N 1
ATOM 614 C CA . ALA A 1 77 ? -1.682 -9.802 -15.634 1.00 92.88 77 ALA A CA 1
ATOM 615 C C . ALA A 1 77 ? -1.460 -10.369 -14.218 1.00 92.88 77 ALA A C 1
ATOM 617 O O . ALA A 1 77 ? -2.344 -11.036 -13.667 1.00 92.88 77 ALA A O 1
ATOM 618 N N . HIS A 1 78 ? -0.301 -10.083 -13.614 1.00 90.62 78 HIS A N 1
ATOM 619 C CA . HIS A 1 78 ? -0.015 -10.449 -12.226 1.00 90.62 78 HIS A CA 1
ATOM 620 C C . HIS A 1 78 ? -0.911 -9.685 -11.247 1.00 90.62 78 HIS A C 1
ATOM 622 O O . HIS A 1 78 ? -1.473 -10.302 -10.346 1.00 90.62 78 HIS A O 1
ATOM 628 N N . GLU A 1 79 ? -1.122 -8.385 -11.456 1.00 84.56 79 GLU A N 1
ATOM 629 C CA . GLU A 1 79 ? -1.978 -7.558 -10.597 1.00 84.56 79 GLU A CA 1
ATOM 630 C C . GLU A 1 79 ? -3.440 -8.003 -10.628 1.00 84.56 79 GLU A C 1
ATOM 632 O O . GLU A 1 79 ? -4.059 -8.164 -9.579 1.00 84.56 79 GLU A O 1
ATOM 637 N N . VAL A 1 80 ? -3.986 -8.281 -11.815 1.00 86.69 80 VAL A N 1
ATOM 638 C CA . VAL A 1 80 ? -5.354 -8.803 -11.961 1.00 86.69 80 VAL A CA 1
ATOM 639 C C . VAL A 1 80 ? -5.516 -10.136 -11.227 1.00 86.69 80 VAL A C 1
ATOM 641 O O . VAL A 1 80 ? -6.538 -10.369 -10.581 1.00 86.69 80 VAL A O 1
ATOM 644 N N . THR A 1 81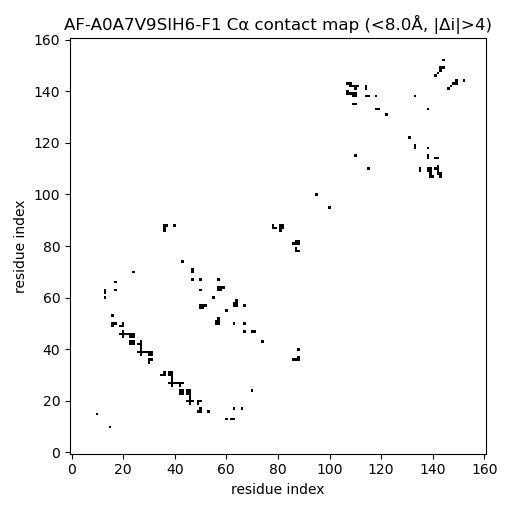 ? -4.506 -11.006 -11.297 1.00 83.44 81 THR A N 1
ATOM 645 C CA . THR A 1 81 ? -4.520 -12.295 -10.592 1.00 83.44 81 THR A CA 1
ATOM 646 C C . THR A 1 81 ? -4.472 -12.101 -9.076 1.00 83.44 81 THR A C 1
ATOM 648 O O . THR A 1 81 ? -5.234 -12.745 -8.359 1.00 83.44 81 THR A O 1
ATOM 651 N N . ALA A 1 82 ? -3.618 -11.196 -8.595 1.00 79.31 82 ALA A N 1
ATOM 652 C CA . ALA A 1 82 ? -3.464 -10.890 -7.177 1.00 79.31 82 ALA A CA 1
ATOM 653 C C . ALA A 1 82 ? -4.732 -10.231 -6.594 1.00 79.31 82 ALA A C 1
ATOM 655 O O . ALA A 1 82 ? -5.232 -10.645 -5.549 1.00 79.31 82 ALA A O 1
ATOM 656 N N . LEU A 1 83 ? -5.353 -9.303 -7.333 1.00 78.25 83 LEU A N 1
ATOM 657 C CA . LEU A 1 83 ? -6.643 -8.696 -6.985 1.00 78.25 83 LEU A CA 1
ATOM 658 C C . LEU A 1 83 ? -7.770 -9.730 -6.881 1.00 78.25 83 LEU A C 1
ATOM 660 O O . LEU A 1 83 ? -8.570 -9.674 -5.949 1.00 78.25 83 LEU A O 1
ATOM 664 N N . ALA A 1 84 ? -7.830 -10.697 -7.801 1.00 74.69 84 ALA A N 1
ATOM 665 C CA . ALA A 1 84 ? -8.819 -11.775 -7.748 1.00 74.69 84 ALA A CA 1
ATOM 666 C C . ALA A 1 84 ? -8.660 -12.677 -6.507 1.00 74.69 84 ALA A C 1
ATOM 668 O O . ALA A 1 84 ? -9.611 -13.353 -6.118 1.00 74.69 84 ALA A O 1
ATOM 669 N N . GLN A 1 85 ? -7.476 -12.683 -5.891 1.00 76.12 85 GLN A N 1
ATOM 670 C CA . GLN A 1 85 ? -7.169 -13.426 -4.668 1.00 76.12 85 GLN A CA 1
ATOM 671 C C . GLN A 1 85 ? -7.358 -12.588 -3.390 1.00 76.12 85 GLN A C 1
ATOM 673 O O . GLN A 1 85 ? -7.233 -13.135 -2.300 1.00 76.12 85 GLN A O 1
ATOM 678 N N . GLY A 1 86 ? -7.723 -11.303 -3.511 1.00 71.38 86 GLY A N 1
ATOM 679 C CA . GLY A 1 86 ? -7.880 -10.370 -2.385 1.00 71.38 86 GLY A CA 1
ATOM 680 C C . GLY A 1 86 ? -6.598 -9.626 -1.996 1.00 71.38 86 GLY A C 1
ATOM 681 O O . GLY A 1 86 ? -6.643 -8.754 -1.137 1.00 71.38 86 GLY A O 1
ATOM 682 N N . ASP A 1 87 ? -5.500 -9.911 -2.692 1.00 65.94 87 ASP A N 1
ATOM 683 C CA . ASP A 1 87 ? -4.126 -9.537 -2.357 1.00 65.94 87 ASP A CA 1
ATOM 684 C C . ASP A 1 87 ? -3.548 -8.589 -3.432 1.00 65.94 87 ASP A C 1
ATOM 686 O O . ASP A 1 87 ? -2.484 -8.820 -4.004 1.00 65.94 87 ASP A O 1
ATOM 690 N N . GLY A 1 88 ? -4.283 -7.537 -3.808 1.00 67.75 88 GLY A N 1
ATOM 691 C CA . GLY A 1 88 ? -3.826 -6.580 -4.828 1.00 67.75 88 GLY A CA 1
ATOM 692 C C . GLY A 1 88 ? -2.528 -5.847 -4.447 1.00 67.75 88 GLY A C 1
ATOM 693 O O . GLY A 1 88 ? -2.225 -5.678 -3.272 1.00 67.75 88 GLY A O 1
ATOM 694 N N . PHE A 1 89 ? -1.794 -5.297 -5.426 1.00 67.69 89 PHE A N 1
ATOM 695 C CA . PHE A 1 89 ? -0.570 -4.505 -5.165 1.00 67.69 89 PHE A CA 1
ATOM 696 C C . PHE A 1 89 ? -0.824 -3.126 -4.529 1.00 67.69 89 PHE A C 1
ATOM 698 O O . PHE A 1 89 ? 0.107 -2.347 -4.322 1.00 67.69 89 PHE A O 1
ATOM 705 N N . SER A 1 90 ? -2.080 -2.814 -4.216 1.00 61.31 90 SER A N 1
ATOM 706 C CA . SER A 1 90 ? -2.508 -1.574 -3.577 1.00 61.31 90 SER A CA 1
ATOM 707 C C . SER A 1 90 ? -2.994 -1.856 -2.159 1.00 61.31 90 SER A C 1
ATOM 709 O O . SER A 1 90 ? -4.154 -1.616 -1.837 1.00 61.31 90 SER A O 1
ATOM 711 N N . GLU A 1 91 ? -2.117 -2.369 -1.300 1.00 55.59 91 GLU A N 1
ATOM 712 C CA . GLU A 1 91 ? -2.379 -2.318 0.133 1.00 55.59 91 GLU A CA 1
ATOM 713 C C . GLU A 1 91 ? -2.028 -0.898 0.597 1.00 55.59 91 GLU A C 1
ATOM 715 O O . GLU A 1 91 ? -0.862 -0.496 0.629 1.00 55.59 91 GLU A O 1
ATOM 720 N N . ALA A 1 92 ? -3.045 -0.078 0.878 1.00 56.41 92 ALA A N 1
ATOM 721 C CA . ALA A 1 92 ? -2.814 1.141 1.640 1.00 56.41 92 ALA A CA 1
ATOM 722 C C . ALA A 1 92 ? -2.143 0.701 2.942 1.00 56.41 92 ALA A C 1
ATOM 724 O O . ALA A 1 92 ? -2.688 -0.155 3.641 1.00 56.41 92 ALA A O 1
ATOM 725 N N . LYS A 1 93 ? -0.950 1.236 3.241 1.00 56.56 93 LYS A N 1
ATOM 726 C CA . LYS A 1 93 ? -0.299 0.991 4.530 1.00 56.56 93 LYS A CA 1
ATOM 727 C C . LYS A 1 93 ? -1.353 1.173 5.612 1.00 56.56 93 LYS A C 1
ATOM 729 O O . LYS A 1 93 ? -1.915 2.258 5.738 1.00 56.56 93 LYS A O 1
ATOM 734 N N . THR A 1 94 ? -1.634 0.102 6.347 1.00 55.72 94 THR A N 1
ATOM 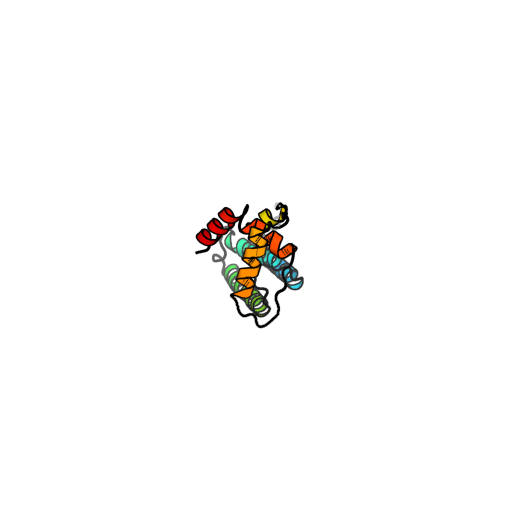735 C CA . THR A 1 94 ? -2.480 0.193 7.529 1.00 55.72 94 THR A CA 1
ATOM 736 C C . THR A 1 94 ? -1.701 1.032 8.528 1.00 55.72 94 THR A C 1
ATOM 738 O O . THR A 1 94 ? -0.759 0.550 9.158 1.00 55.72 94 THR A O 1
ATOM 741 N N . GLU A 1 95 ? -2.021 2.319 8.597 1.00 63.69 95 GLU A N 1
ATOM 742 C CA . GLU A 1 95 ? -1.582 3.145 9.706 1.00 63.69 95 GLU A CA 1
ATOM 743 C C . GLU A 1 95 ? -2.450 2.781 10.914 1.00 63.69 95 GLU A C 1
ATOM 745 O O . GLU A 1 95 ? -3.671 2.650 10.766 1.00 63.69 95 GLU A O 1
ATOM 750 N N . PRO A 1 96 ? -1.844 2.551 12.093 1.00 66.19 96 PRO A N 1
ATOM 751 C CA . PRO A 1 96 ? -2.613 2.318 13.306 1.00 66.19 96 PRO A CA 1
ATOM 752 C C . PRO A 1 96 ? -3.560 3.497 13.530 1.00 66.19 96 PRO A C 1
ATOM 754 O O . PRO A 1 96 ? -3.216 4.649 13.243 1.00 66.19 96 PRO A O 1
ATOM 757 N N . ALA A 1 97 ? -4.764 3.220 14.031 1.00 76.62 97 ALA A N 1
ATOM 758 C CA . ALA A 1 97 ? -5.677 4.303 14.338 1.00 76.62 97 ALA A CA 1
ATOM 759 C C . ALA A 1 97 ? -5.029 5.173 15.420 1.00 76.62 97 ALA A C 1
ATOM 761 O O . ALA A 1 97 ? -4.447 4.664 16.375 1.00 76.62 97 ALA A O 1
ATOM 762 N N . SER A 1 98 ? -5.164 6.495 15.321 1.00 77.06 98 SER A N 1
ATOM 763 C CA . SER A 1 98 ? -4.603 7.400 16.338 1.00 77.06 98 SER A CA 1
ATOM 764 C C . SER A 1 98 ? -5.166 7.138 17.747 1.00 77.06 98 SER A C 1
ATOM 766 O O . SER A 1 98 ? -4.531 7.477 18.744 1.00 77.06 98 SER A O 1
ATOM 768 N N . LEU A 1 99 ? -6.326 6.476 17.842 1.00 78.88 99 LEU A N 1
ATOM 769 C CA . LEU A 1 99 ? -6.905 6.011 19.100 1.00 78.88 99 LEU A CA 1
ATOM 770 C C . LEU A 1 99 ? -6.096 4.864 19.734 1.00 78.88 99 LEU A C 1
ATOM 772 O O . LEU A 1 99 ? -6.027 4.789 20.960 1.00 78.88 99 LEU A O 1
ATOM 776 N N . ASP A 1 100 ? -5.459 4.006 18.934 1.00 77.81 100 ASP A N 1
ATOM 777 C CA . ASP A 1 100 ? -4.714 2.837 19.418 1.00 77.81 100 ASP A CA 1
ATOM 778 C C . ASP A 1 100 ? -3.505 3.258 20.262 1.00 77.81 100 ASP A C 1
ATOM 780 O O . ASP A 1 100 ? -3.241 2.680 21.317 1.00 77.81 100 ASP A O 1
ATOM 784 N N . GLU A 1 101 ? -2.808 4.318 19.848 1.00 79.19 101 GLU A N 1
ATOM 785 C CA . GLU A 1 101 ? -1.661 4.866 20.580 1.00 79.19 101 GLU A CA 1
ATOM 786 C C . GLU A 1 101 ? -2.070 5.423 21.949 1.00 79.19 101 GLU A C 1
ATOM 788 O O . GLU A 1 101 ? -1.368 5.234 22.945 1.00 79.19 101 GLU A O 1
ATOM 793 N N . ILE A 1 102 ? -3.235 6.074 22.019 1.00 77.88 102 ILE A N 1
ATOM 794 C CA . ILE A 1 102 ? -3.754 6.656 23.259 1.00 77.88 102 ILE A CA 1
ATOM 795 C C . ILE A 1 102 ? -4.267 5.561 24.195 1.00 77.88 102 ILE A C 1
ATOM 797 O O . ILE A 1 102 ? -3.986 5.603 25.394 1.00 77.88 102 ILE A O 1
ATOM 801 N N . LEU A 1 103 ? -4.977 4.558 23.670 1.00 80.38 103 LEU A N 1
ATOM 802 C CA . LEU A 1 103 ? -5.441 3.418 24.463 1.00 80.38 103 LEU A CA 1
ATOM 803 C C . LEU A 1 103 ? -4.274 2.589 25.013 1.00 80.38 103 LEU A C 1
ATOM 805 O O . LEU A 1 103 ? -4.364 2.103 26.139 1.00 80.38 103 LEU A O 1
ATOM 809 N N . ALA A 1 104 ? -3.162 2.478 24.279 1.00 79.31 104 ALA A N 1
ATOM 810 C CA . ALA A 1 104 ? -1.975 1.748 24.726 1.00 79.31 104 ALA A CA 1
ATOM 811 C C . ALA A 1 104 ? -1.318 2.344 25.986 1.00 79.31 104 ALA A C 1
ATOM 813 O O . ALA A 1 104 ? -0.715 1.609 26.770 1.00 79.31 104 ALA A O 1
ATOM 814 N N . ILE A 1 105 ? -1.437 3.659 26.202 1.00 74.75 105 ILE A N 1
ATOM 815 C CA . ILE A 1 105 ? -0.897 4.353 27.386 1.00 74.75 105 ILE A CA 1
ATOM 816 C C . ILE A 1 105 ? -1.969 4.695 28.428 1.00 74.75 105 ILE A C 1
ATOM 818 O O . ILE A 1 105 ? -1.648 5.175 29.520 1.00 74.75 105 ILE A O 1
ATOM 822 N N . ALA A 1 106 ? -3.245 4.477 28.113 1.00 77.06 106 ALA A N 1
ATOM 823 C CA . ALA A 1 106 ? -4.334 4.820 29.005 1.00 77.06 1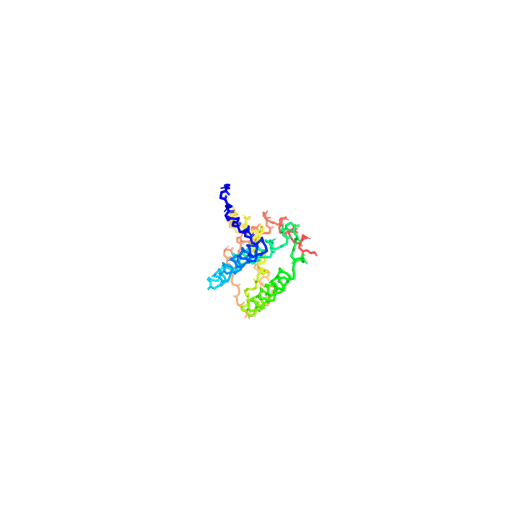06 ALA A CA 1
ATOM 824 C C . ALA A 1 106 ? -4.418 3.841 30.183 1.00 77.06 106 ALA A C 1
ATOM 826 O O . ALA A 1 106 ? -4.641 2.643 30.029 1.00 77.06 106 ALA A O 1
ATOM 827 N N . THR A 1 107 ? -4.329 4.370 31.402 1.00 81.94 107 THR A N 1
ATOM 828 C CA . THR A 1 107 ? -4.840 3.666 32.584 1.00 81.94 107 THR A CA 1
ATOM 829 C C . THR A 1 107 ? -6.365 3.700 32.556 1.00 81.94 107 THR A C 1
ATOM 831 O O . THR A 1 107 ? -6.933 4.791 32.459 1.00 81.94 107 THR A O 1
ATOM 834 N N . PHE A 1 108 ? -7.002 2.532 32.641 1.00 85.00 108 PHE A N 1
ATOM 835 C CA . PHE A 1 108 ? -8.450 2.387 32.773 1.00 85.00 108 PHE A CA 1
ATOM 836 C C . PHE A 1 108 ? -8.826 2.508 34.255 1.00 85.00 108 PHE A C 1
ATOM 838 O O . PHE A 1 108 ? -8.422 1.639 35.032 1.00 85.00 108 PHE A O 1
ATOM 845 N N . PRO A 1 109 ? -9.510 3.587 34.670 1.00 84.00 109 PRO A N 1
ATOM 846 C CA . PRO A 1 109 ? -10.003 3.708 36.036 1.00 84.00 109 PRO A CA 1
ATOM 847 C C . PRO A 1 109 ? -11.190 2.764 36.256 1.00 84.00 109 PRO A C 1
ATOM 849 O O . PRO A 1 109 ? -11.881 2.399 35.305 1.00 84.00 109 PRO A O 1
ATOM 852 N N . ASP A 1 110 ? -11.446 2.398 37.510 1.00 90.94 110 ASP A N 1
ATOM 853 C CA . ASP A 1 110 ? -12.748 1.839 37.865 1.00 90.94 110 ASP A CA 1
ATOM 854 C C . ASP A 1 110 ? -13.827 2.900 37.600 1.00 90.94 110 ASP A C 1
ATOM 856 O O . ASP A 1 110 ? -13.595 4.090 37.832 1.00 90.94 110 ASP A O 1
ATOM 860 N N . ALA A 1 111 ? -14.981 2.471 37.091 1.00 91.31 111 ALA A N 1
ATOM 861 C CA . ALA A 1 111 ? -16.104 3.373 36.873 1.00 91.31 111 ALA A CA 1
ATOM 862 C C . ALA A 1 111 ? -16.652 3.887 38.202 1.00 91.31 111 ALA A C 1
ATOM 864 O O . ALA A 1 111 ? -16.668 3.164 39.204 1.00 91.31 111 ALA A O 1
ATOM 865 N N . ASP A 1 112 ? -17.116 5.132 38.202 1.00 93.19 112 ASP A N 1
ATOM 866 C CA . ASP A 1 112 ? -17.841 5.663 39.343 1.00 93.19 112 ASP A CA 1
ATOM 867 C C . ASP A 1 112 ? -19.323 5.240 39.330 1.00 93.19 112 ASP A C 1
ATOM 869 O O . ASP A 1 112 ? -19.841 4.641 38.381 1.00 93.19 112 ASP A O 1
ATOM 873 N N . ALA A 1 113 ? -20.024 5.544 40.425 1.00 94.38 113 ALA A N 1
ATOM 874 C CA . ALA A 1 113 ? -21.432 5.189 40.574 1.00 94.38 113 ALA A CA 1
ATOM 875 C C . ALA A 1 113 ? -22.344 5.910 39.561 1.00 94.38 113 ALA A C 1
ATOM 877 O O . ALA A 1 113 ? -23.431 5.414 39.261 1.00 94.38 113 ALA A O 1
ATOM 878 N N . GLU A 1 114 ? -21.930 7.075 39.051 1.00 94.19 114 GLU A N 1
ATOM 879 C CA . GLU A 1 114 ? -22.694 7.826 38.056 1.00 94.19 114 GLU A CA 1
ATOM 880 C C . GLU A 1 114 ? -22.627 7.116 36.700 1.00 94.19 114 GLU A C 1
ATOM 882 O O . GLU A 1 114 ? -23.669 6.851 36.095 1.00 94.19 114 GLU A O 1
ATOM 887 N N . THR A 1 115 ? -21.430 6.708 36.274 1.00 93.62 115 THR A N 1
ATOM 888 C CA . THR A 1 115 ? -21.210 5.911 35.064 1.00 93.62 115 THR A CA 1
ATOM 889 C C . THR A 1 115 ? -21.910 4.553 35.145 1.00 93.62 115 THR A C 1
ATOM 891 O O . THR A 1 115 ? -22.550 4.131 34.177 1.00 93.62 115 THR A O 1
ATOM 894 N N . GLU A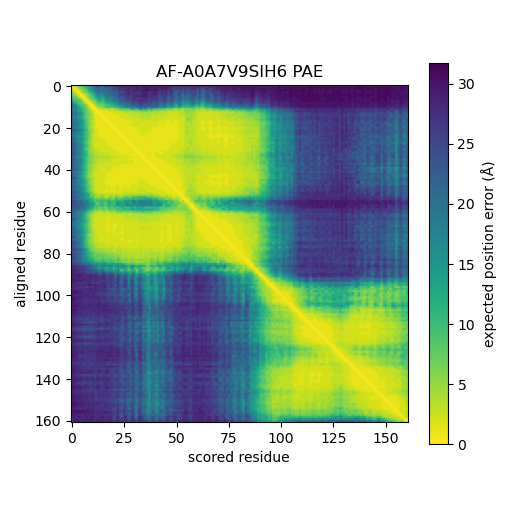 1 116 ? -21.857 3.868 36.291 1.00 94.12 116 GLU A N 1
ATOM 895 C CA . GLU A 1 116 ? -22.553 2.588 36.479 1.00 94.12 116 GLU A CA 1
ATOM 896 C C . GLU A 1 116 ? -24.072 2.708 36.310 1.00 94.12 116 GLU A C 1
ATOM 898 O O . GLU A 1 116 ? -24.681 1.909 35.587 1.00 94.12 116 GLU A O 1
ATOM 903 N N . GLU A 1 117 ? -24.699 3.700 36.943 1.00 95.06 117 GLU A N 1
ATOM 904 C CA . GLU A 1 117 ? -26.144 3.903 36.832 1.00 95.06 117 GLU A CA 1
ATOM 905 C C . GLU A 1 117 ? -26.542 4.425 35.444 1.00 95.06 117 GLU A C 1
ATOM 907 O O . GLU A 1 117 ? -27.566 3.993 34.910 1.00 95.06 117 GLU A O 1
ATOM 912 N N . ALA A 1 118 ? -25.722 5.266 34.805 1.00 93.81 118 ALA A N 1
ATOM 913 C CA . ALA A 1 118 ? -25.966 5.730 33.440 1.00 93.81 118 ALA A CA 1
ATOM 914 C C . ALA A 1 118 ? -25.973 4.569 32.432 1.00 93.81 118 ALA A C 1
ATOM 916 O O . ALA A 1 118 ? -26.914 4.438 31.648 1.00 93.81 118 ALA A O 1
ATOM 917 N N . VAL A 1 119 ? -24.976 3.676 32.493 1.00 94.06 119 VAL A N 1
ATOM 918 C CA . VAL A 1 119 ? -24.909 2.491 31.619 1.00 94.06 119 VAL A CA 1
ATOM 919 C C . VAL A 1 119 ? -26.078 1.545 31.891 1.00 94.06 119 VAL A C 1
ATOM 921 O O . VAL A 1 119 ? -26.674 1.005 30.964 1.00 94.06 119 VAL A O 1
ATOM 924 N N . LYS A 1 120 ? -26.446 1.345 33.157 1.00 93.56 120 LYS A N 1
ATOM 925 C CA . LYS A 1 120 ? -27.594 0.509 33.532 1.00 93.56 120 LYS A CA 1
ATOM 926 C C . LYS A 1 120 ? -28.914 1.062 32.999 1.00 93.56 120 LYS A C 1
ATOM 928 O O . LYS A 1 120 ? -29.745 0.290 32.523 1.00 93.56 120 LYS A O 1
ATOM 933 N N . ALA A 1 121 ? -29.110 2.376 33.088 1.00 93.69 121 ALA A N 1
ATOM 934 C CA . ALA A 1 121 ? -30.293 3.041 32.562 1.00 93.69 121 ALA A CA 1
ATOM 935 C C . ALA A 1 121 ? -30.363 2.924 31.032 1.00 93.69 121 ALA A C 1
ATOM 937 O O . ALA A 1 121 ? -31.420 2.587 30.504 1.00 93.69 121 ALA A O 1
ATOM 938 N N . ASP A 1 122 ? -29.242 3.121 30.334 1.00 91.25 122 ASP A N 1
ATOM 939 C CA . ASP A 1 122 ? -29.156 2.972 28.876 1.00 91.25 122 ASP A CA 1
ATOM 940 C C . ASP A 1 122 ? -29.473 1.539 28.415 1.00 91.25 122 ASP A C 1
ATOM 942 O O . ASP A 1 122 ? -30.303 1.324 27.526 1.00 91.25 122 ASP A O 1
ATOM 946 N N . LEU A 1 123 ? -28.910 0.541 29.106 1.00 91.69 123 LEU A N 1
ATOM 947 C CA . LEU A 1 123 ? -29.194 -0.871 28.846 1.00 91.69 123 LEU A CA 1
ATOM 948 C C . LEU A 1 123 ? -30.669 -1.239 29.070 1.00 91.69 123 LEU A C 1
ATOM 950 O O . LEU A 1 123 ? -31.163 -2.161 28.430 1.00 91.69 123 LEU A O 1
ATOM 954 N N . ALA A 1 124 ? -31.372 -0.542 29.966 1.00 89.81 124 ALA A N 1
ATOM 955 C CA . ALA A 1 124 ? -32.796 -0.763 30.222 1.00 89.81 124 ALA A CA 1
ATOM 956 C C . ALA A 1 124 ? -33.715 -0.062 29.205 1.00 89.81 124 ALA A C 1
ATOM 958 O O . ALA A 1 124 ? -34.866 -0.469 29.045 1.00 89.81 124 ALA A O 1
ATOM 959 N N . LEU A 1 125 ? -33.233 0.995 28.545 1.00 91.56 125 LEU A N 1
ATOM 960 C CA . LEU A 1 125 ? -33.987 1.753 27.541 1.00 91.56 125 LEU A CA 1
ATOM 961 C C . LEU A 1 125 ? -33.933 1.120 26.148 1.00 91.56 125 LEU A C 1
ATOM 963 O O . LEU A 1 125 ? -34.801 1.402 25.321 1.00 91.56 125 LEU A O 1
ATOM 967 N N . THR A 1 126 ? -32.937 0.275 25.892 1.00 89.00 126 THR A N 1
ATOM 968 C CA . THR A 1 126 ? -32.720 -0.356 24.589 1.00 89.00 126 THR A CA 1
ATOM 969 C C . THR A 1 126 ? -33.105 -1.832 24.642 1.00 89.00 126 THR A C 1
ATOM 971 O O . THR A 1 126 ? -32.637 -2.580 25.497 1.00 89.00 126 THR A O 1
ATOM 974 N N . GLU A 1 127 ? -33.968 -2.268 23.724 1.00 89.19 127 GLU A N 1
ATOM 975 C CA . GLU A 1 127 ? -34.331 -3.680 23.596 1.00 89.19 127 GLU A CA 1
ATOM 976 C C . GLU A 1 127 ? -33.231 -4.422 22.824 1.00 89.19 127 GLU A C 1
ATOM 978 O O . GLU A 1 127 ? -32.934 -4.092 21.675 1.00 89.19 127 GLU A O 1
ATOM 983 N N . TYR A 1 128 ? -32.606 -5.409 23.470 1.00 89.69 128 TYR A N 1
ATOM 984 C CA . TYR A 1 128 ? -31.554 -6.237 22.881 1.00 89.69 128 TYR A CA 1
ATOM 985 C C . TYR A 1 128 ? -32.036 -7.679 22.722 1.00 89.69 128 TYR A C 1
ATOM 987 O O . TYR A 1 128 ? -32.593 -8.262 23.652 1.00 89.69 128 TYR A O 1
ATOM 995 N N . ASP A 1 129 ? -31.726 -8.294 21.580 1.00 94.19 129 ASP A N 1
ATOM 996 C CA . ASP A 1 129 ? -32.024 -9.711 21.311 1.00 94.19 129 ASP A CA 1
ATOM 997 C C . ASP A 1 129 ? -31.246 -10.678 22.225 1.00 94.19 129 ASP A C 1
ATOM 999 O O . ASP A 1 129 ? -31.560 -11.868 22.313 1.00 94.19 129 ASP A O 1
ATOM 1003 N N . VAL A 1 130 ? -30.204 -10.181 22.901 1.00 92.44 130 VAL A N 1
ATOM 1004 C CA . VAL A 1 130 ? -29.353 -10.944 23.818 1.00 92.44 130 VAL A CA 1
ATOM 1005 C C . VAL A 1 130 ? -29.169 -10.198 25.143 1.00 92.44 130 VAL A C 1
ATOM 1007 O O . VAL A 1 130 ? -29.026 -8.976 25.137 1.00 92.44 130 VAL A O 1
ATOM 1010 N N . PRO A 1 131 ? -29.118 -10.899 26.294 1.00 87.94 131 PRO A N 1
ATOM 1011 C CA . PRO A 1 131 ? -28.827 -10.261 27.573 1.00 87.94 131 PRO A CA 1
ATOM 1012 C C . PRO A 1 131 ? -27.417 -9.655 27.592 1.00 87.94 131 PRO A C 1
ATOM 1014 O O . PRO A 1 131 ? -26.435 -10.369 27.381 1.00 87.94 131 PRO A O 1
ATOM 1017 N N . ILE A 1 132 ? -27.313 -8.363 27.911 1.00 91.25 132 ILE A N 1
ATOM 1018 C CA . ILE A 1 132 ? -26.036 -7.654 28.068 1.00 91.25 132 ILE A CA 1
ATOM 1019 C C . ILE A 1 132 ? -25.827 -7.336 29.559 1.00 91.25 132 ILE A C 1
ATOM 1021 O O . ILE A 1 132 ? -26.381 -6.359 30.062 1.00 91.25 132 ILE A O 1
ATOM 1025 N N . PRO A 1 133 ? -25.073 -8.160 30.312 1.00 91.38 133 PRO A N 1
ATOM 1026 C CA . PRO A 1 133 ? -24.767 -7.865 31.707 1.00 91.38 133 PRO A CA 1
ATOM 1027 C C . PRO A 1 133 ? -23.735 -6.735 31.820 1.00 91.38 133 PRO A C 1
ATOM 1029 O O . PRO A 1 133 ? -22.846 -6.603 30.976 1.00 91.38 133 PRO A O 1
ATOM 1032 N N . GLN A 1 134 ? -23.794 -5.967 32.911 1.00 90.50 134 GLN A 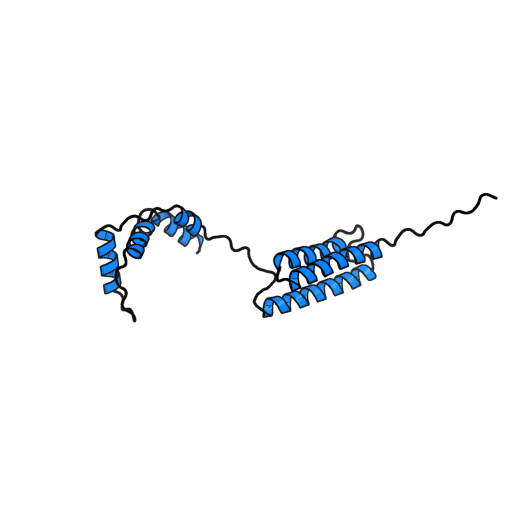N 1
ATOM 1033 C CA . GLN A 1 134 ? -22.746 -4.993 33.215 1.00 90.50 134 GLN A CA 1
ATOM 1034 C C . GLN A 1 134 ? -21.401 -5.695 33.431 1.00 90.50 134 GLN A C 1
ATOM 1036 O O . GLN A 1 134 ? -21.298 -6.694 34.146 1.00 90.50 134 GLN A O 1
ATOM 1041 N N . ASN A 1 135 ? -20.360 -5.162 32.796 1.00 94.50 135 ASN A N 1
ATOM 1042 C CA . ASN A 1 135 ? -19.010 -5.702 32.843 1.00 94.50 135 ASN A CA 1
ATOM 1043 C C . ASN A 1 135 ? -18.041 -4.607 33.286 1.00 94.50 135 ASN A C 1
ATOM 1045 O O . ASN A 1 135 ? -17.977 -3.557 32.653 1.00 94.50 135 ASN A O 1
ATOM 1049 N N . ALA A 1 136 ? -17.247 -4.879 34.323 1.00 92.62 136 ALA A N 1
ATOM 1050 C CA . ALA A 1 136 ? -16.305 -3.912 34.887 1.00 92.62 136 ALA A CA 1
ATOM 1051 C C . ALA A 1 136 ? -15.323 -3.336 33.850 1.00 92.62 136 ALA A C 1
ATOM 1053 O O . ALA A 1 136 ? -15.032 -2.147 33.876 1.00 92.62 136 ALA A O 1
ATOM 1054 N N . LYS A 1 137 ? -14.856 -4.141 32.883 1.00 91.19 137 LYS A N 1
ATOM 1055 C CA . LYS A 1 137 ? -13.960 -3.652 31.819 1.00 91.19 137 LYS A CA 1
ATOM 1056 C C . LYS A 1 137 ? -14.665 -2.693 30.865 1.00 91.19 137 LYS A C 1
ATOM 1058 O O . LYS A 1 137 ? -14.049 -1.751 30.383 1.00 91.19 137 L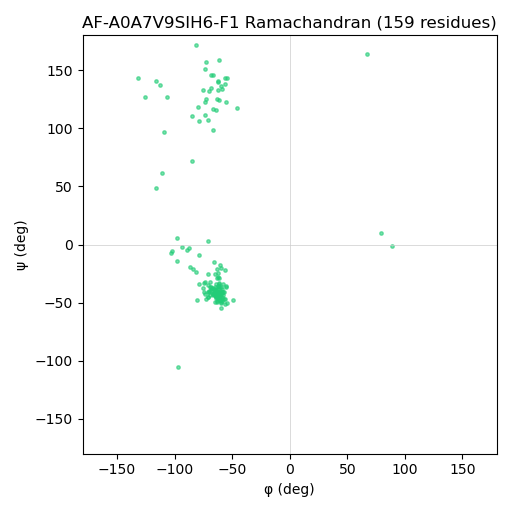YS A O 1
ATOM 1063 N N . VAL A 1 138 ? -15.939 -2.953 30.580 1.00 92.50 138 VAL A N 1
ATOM 1064 C CA . VAL A 1 138 ? -16.754 -2.086 29.722 1.00 92.50 138 VAL A CA 1
ATOM 1065 C C . VAL A 1 138 ? -17.057 -0.787 30.454 1.00 92.50 138 VAL A C 1
ATOM 1067 O O . VAL A 1 138 ? -16.865 0.276 29.885 1.00 92.50 138 VAL A O 1
ATOM 1070 N N . LEU A 1 139 ? -17.437 -0.865 31.730 1.00 95.19 139 LEU A N 1
ATOM 1071 C CA . LEU A 1 139 ? -17.660 0.299 32.585 1.00 95.19 139 LEU A CA 1
ATOM 1072 C C . LEU A 1 139 ? -16.410 1.190 32.668 1.00 95.19 139 LEU A C 1
ATOM 1074 O O . LEU A 1 139 ? -16.502 2.388 32.430 1.00 95.19 139 LEU A O 1
ATOM 1078 N N . ALA A 1 140 ? -15.234 0.601 32.889 1.00 92.62 140 ALA A N 1
ATOM 1079 C CA . ALA A 1 140 ? -13.959 1.318 32.892 1.00 92.62 140 ALA A CA 1
ATOM 1080 C C . ALA A 1 140 ? -13.631 1.983 31.540 1.00 92.62 140 ALA A C 1
ATOM 1082 O O . ALA A 1 140 ? -13.050 3.068 31.488 1.00 92.62 140 ALA A O 1
ATOM 1083 N N . ALA A 1 141 ? -13.993 1.339 30.426 1.00 91.19 141 ALA A N 1
ATOM 1084 C CA . ALA A 1 141 ? -13.832 1.919 29.096 1.00 91.19 141 ALA A CA 1
ATOM 1085 C C . ALA A 1 141 ? -14.804 3.082 28.861 1.00 91.19 141 ALA A C 1
ATOM 1087 O O . ALA A 1 141 ? -14.392 4.100 28.310 1.00 91.19 141 ALA A O 1
ATOM 1088 N N . VAL A 1 142 ? -16.060 2.953 29.303 1.00 93.50 142 VAL A N 1
ATOM 1089 C CA . VAL A 1 142 ? -17.046 4.040 29.254 1.00 93.50 142 VAL A CA 1
ATOM 1090 C C . VAL A 1 142 ? -16.528 5.227 30.060 1.00 93.50 142 VAL A C 1
ATOM 1092 O O . VAL A 1 142 ? -16.336 6.275 29.462 1.00 93.50 142 VAL A O 1
ATOM 1095 N N . GLU A 1 143 ? -16.172 5.036 31.333 1.00 94.19 143 GLU A N 1
ATOM 1096 C CA . GLU A 1 143 ? -15.594 6.064 32.216 1.00 94.19 143 GLU A CA 1
ATOM 1097 C C . GLU A 1 143 ? -14.419 6.806 31.554 1.00 94.19 143 GLU A C 1
ATOM 1099 O O . GLU A 1 143 ? -14.356 8.036 31.510 1.00 94.19 143 GLU A O 1
ATOM 1104 N N . LEU A 1 144 ? -13.484 6.054 30.967 1.00 91.56 144 LEU A N 1
ATOM 1105 C CA . LEU A 1 144 ? -12.326 6.627 30.292 1.00 91.56 144 LEU A CA 1
ATOM 1106 C C . LEU A 1 144 ? -12.717 7.467 29.063 1.00 91.56 144 LEU A C 1
ATOM 1108 O O . LEU A 1 144 ? -12.151 8.547 28.862 1.00 91.56 144 LEU A O 1
ATOM 1112 N N . LEU A 1 145 ? -13.634 6.965 28.230 1.00 90.44 145 LEU A N 1
ATOM 1113 C CA . LEU A 1 145 ? -14.029 7.577 26.956 1.00 90.44 145 LEU A CA 1
ATOM 1114 C C . LEU A 1 145 ? -14.995 8.751 27.133 1.00 90.44 145 LEU A C 1
ATOM 1116 O O . LEU A 1 145 ? -14.918 9.713 26.373 1.00 90.44 145 LEU A O 1
ATOM 1120 N N . THR A 1 146 ? -15.881 8.699 28.126 1.00 90.19 146 THR A N 1
ATOM 1121 C CA . THR A 1 146 ? -16.817 9.784 28.453 1.00 90.19 146 THR A CA 1
ATOM 1122 C C . THR A 1 146 ? -16.208 10.812 29.398 1.00 90.19 146 THR A C 1
ATOM 1124 O O . THR A 1 146 ? -16.688 11.943 29.439 1.00 90.19 146 THR A O 1
ATOM 1127 N N . GLY A 1 147 ? -15.143 10.455 30.116 1.00 89.12 147 GLY A N 1
ATOM 1128 C CA . GLY A 1 147 ? -14.355 11.354 30.950 1.00 89.12 147 GLY A CA 1
ATOM 1129 C C . GLY A 1 147 ? -13.105 11.856 30.229 1.00 89.12 147 GLY A C 1
ATOM 1130 O O . GLY A 1 147 ? -13.162 12.728 29.360 1.00 89.12 147 GLY A O 1
ATOM 1131 N N . ARG A 1 148 ? -11.941 11.315 30.607 1.00 88.50 148 ARG A N 1
ATOM 1132 C CA . ARG A 1 148 ? -10.619 11.846 30.219 1.00 88.50 148 ARG A CA 1
ATOM 1133 C C . ARG A 1 148 ? -10.391 11.921 28.705 1.00 88.50 148 ARG A C 1
ATOM 1135 O O . ARG A 1 148 ? -9.682 12.817 28.259 1.00 88.50 148 ARG A O 1
ATOM 1142 N N . LEU A 1 149 ? -10.933 10.986 27.925 1.00 89.06 149 LEU A N 1
ATOM 1143 C CA . LEU A 1 149 ? -10.747 10.942 26.469 1.00 89.06 149 LEU A CA 1
ATOM 1144 C C . LEU A 1 149 ? -11.906 11.563 25.679 1.00 89.06 149 LEU A C 1
ATOM 1146 O O . LEU A 1 149 ? -11.875 11.532 24.449 1.00 89.06 149 LEU A O 1
ATOM 1150 N N . ARG A 1 150 ? -12.894 12.167 26.350 1.00 90.12 150 ARG A N 1
ATOM 1151 C CA . ARG A 1 150 ? -14.091 12.718 25.703 1.00 90.12 150 ARG A CA 1
ATOM 1152 C C . ARG A 1 150 ? -13.761 13.707 24.596 1.00 90.12 150 ARG A C 1
ATOM 1154 O O . ARG A 1 150 ? -14.258 13.563 23.482 1.00 90.12 150 ARG A O 1
ATOM 1161 N N . ASP A 1 151 ? -12.907 14.682 24.888 1.00 89.56 151 ASP A N 1
ATOM 1162 C CA . ASP A 1 151 ? -12.573 15.743 23.935 1.00 89.56 151 ASP A CA 1
ATOM 1163 C C . ASP A 1 151 ? -11.851 15.181 22.702 1.00 89.56 151 ASP A C 1
ATOM 1165 O O . ASP A 1 151 ? -12.146 15.573 21.575 1.00 89.56 151 ASP A O 1
ATOM 1169 N N . TYR A 1 152 ? -10.972 14.193 22.899 1.00 86.19 152 TYR A N 1
ATOM 1170 C CA . TYR A 1 152 ? -10.285 13.508 21.805 1.00 86.19 152 TYR A CA 1
ATOM 1171 C C . TYR A 1 152 ? -11.261 12.740 20.900 1.00 86.19 152 TYR A C 1
ATOM 1173 O O . TYR A 1 152 ? -11.166 12.831 19.675 1.00 86.19 152 TYR A O 1
ATOM 1181 N N . VAL A 1 153 ? -12.218 12.011 21.490 1.00 87.19 153 VAL A N 1
ATOM 1182 C CA . VAL A 1 153 ? -13.261 11.287 20.743 1.00 87.19 153 VAL A CA 1
ATOM 1183 C C . VAL A 1 153 ? -14.163 12.260 19.975 1.00 87.19 153 VAL A C 1
ATOM 1185 O O . VAL A 1 153 ? -14.516 12.008 18.827 1.00 87.19 153 VAL A O 1
ATOM 1188 N N . GLN A 1 154 ? -14.518 13.399 20.570 1.00 88.50 154 GLN A N 1
ATOM 1189 C CA . GLN A 1 154 ? -15.314 14.421 19.885 1.00 88.50 154 GLN A CA 1
ATOM 1190 C C . GLN A 1 154 ? -14.562 15.034 18.700 1.00 88.50 154 GLN A C 1
ATOM 1192 O O . GLN A 1 154 ? -15.131 15.194 17.622 1.00 88.50 154 GLN A O 1
ATOM 1197 N N . GLU A 1 155 ? -13.278 15.338 18.873 1.00 85.75 155 GLU A N 1
ATOM 1198 C CA . GLU A 1 155 ? -12.453 15.895 17.806 1.00 85.75 155 GLU A CA 1
ATOM 1199 C C . GLU A 1 155 ? -12.214 14.886 16.669 1.00 85.75 155 GLU A C 1
ATOM 1201 O O . GLU A 1 155 ? -12.218 15.260 15.495 1.00 85.75 155 GLU A O 1
ATOM 1206 N N . SER A 1 156 ? -12.040 13.595 16.983 1.00 80.00 156 SER A N 1
ATOM 1207 C CA . SER A 1 156 ? -11.869 12.556 15.960 1.00 80.00 156 SER A CA 1
ATOM 1208 C C . SER A 1 156 ? -13.128 12.358 15.112 1.00 80.00 156 SER A C 1
ATOM 1210 O O . SER A 1 156 ? -13.008 12.223 13.895 1.00 80.00 156 SER A O 1
ATOM 1212 N N . LEU A 1 157 ? -14.319 12.433 15.715 1.00 82.81 157 LEU A N 1
ATOM 1213 C CA . LEU A 1 157 ? -15.594 12.369 14.993 1.00 82.81 157 LEU A CA 1
ATOM 1214 C C . LEU A 1 157 ? -15.773 13.541 14.017 1.00 82.81 157 LEU A C 1
ATOM 1216 O O . LEU A 1 157 ? -16.246 13.329 12.905 1.00 82.81 157 LEU A O 1
ATOM 1220 N N . VAL A 1 158 ? -15.357 14.754 14.398 1.00 83.81 158 VAL A N 1
ATOM 1221 C CA . VAL A 1 158 ? -15.407 15.940 13.518 1.00 83.81 158 VAL A CA 1
ATOM 1222 C C . VAL A 1 158 ? -14.402 15.845 12.368 1.00 83.81 158 VAL A C 1
ATOM 1224 O O . VAL A 1 158 ? -14.690 16.287 11.263 1.00 83.81 158 VAL A O 1
ATOM 1227 N N . ARG A 1 159 ? -13.215 15.273 12.599 1.00 72.00 159 ARG A N 1
ATOM 1228 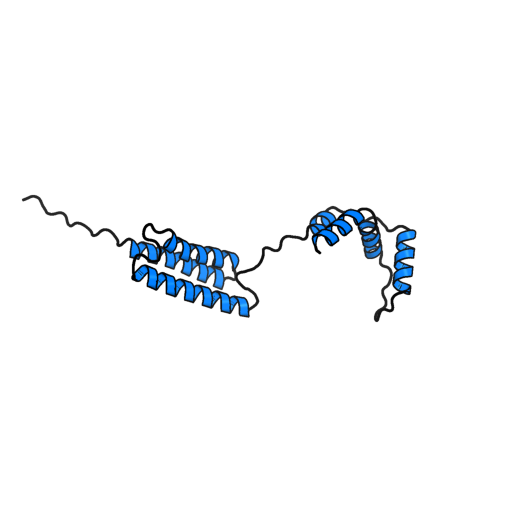C CA . ARG A 1 159 ? -12.209 15.086 11.536 1.00 72.00 159 ARG A CA 1
ATOM 1229 C C . ARG A 1 159 ? -12.590 14.007 10.519 1.00 72.00 159 ARG A C 1
ATOM 1231 O O . ARG A 1 159 ? -12.076 14.037 9.406 1.00 72.00 159 ARG A O 1
ATOM 1238 N N . GLY A 1 160 ? -13.420 13.042 10.916 1.00 62.81 160 GLY A N 1
ATOM 1239 C CA . GLY A 1 160 ? -13.854 11.929 10.071 1.00 62.81 160 GLY A CA 1
ATOM 1240 C C . GLY A 1 160 ? -15.120 12.185 9.242 1.00 62.81 160 GLY A C 1
ATOM 1241 O O . GLY A 1 160 ? -15.490 11.305 8.466 1.00 62.81 160 GLY A O 1
ATOM 1242 N N . SER A 1 161 ? -15.788 13.334 9.415 1.00 54.53 161 SER A N 1
ATOM 1243 C CA . SER A 1 161 ? -16.991 13.748 8.665 1.00 54.53 161 SER A CA 1
ATOM 1244 C C . SER A 1 161 ? -16.661 14.633 7.470 1.00 54.53 161 SER A C 1
ATOM 1246 O O . SER A 1 161 ? -17.275 14.430 6.401 1.00 54.53 161 SER A O 1
#

Mean predicted aligned error: 15.1 Å

Sequence (161 aa):
MPPIQPVTPLPDPVVALIAASRKHFEDGERELKMGHLERARVEFDRAVDVLLESPYGARADARTREHFDRLIDRINAHEVTALAQGDGFSEAKTEPASLDEILAIATFPDADAETEEAVKADLALTEYDVPIPQNAKVLAAVELLTGRLRDYVQESLVRGS

Solvent-accessible surface area (backbone atoms only — not comparable to full-atom values): 9454 Å² total; per-residue (Å²): 131,83,82,83,76,84,77,76,80,77,78,59,66,66,61,54,47,53,52,52,18,49,50,29,38,54,51,11,54,51,30,43,75,72,67,38,50,71,60,13,47,55,25,41,50,48,21,50,43,54,38,53,72,37,99,66,32,35,75,66,42,73,66,46,33,57,48,48,55,55,49,54,56,51,53,51,53,51,40,56,53,28,42,78,71,76,59,38,86,76,70,73,79,82,69,78,57,78,61,56,65,52,58,74,71,54,82,70,50,80,49,53,73,66,55,53,51,51,53,52,52,53,60,70,75,49,92,64,100,59,93,81,76,94,44,71,72,56,42,10,49,48,42,37,46,72,49,86,38,28,68,60,54,55,53,51,56,64,75,74,109

Radius of gyration: 30.46 Å; Cα contacts (8 Å, |Δi|>4): 109; chains: 1; bounding box: 88×32×82 Å